Protein AF-A0A5M6J1I4-F1 (afdb_monomer_lite)

Organism: NCBI:txid504468

Structure (mmCIF, N/CA/C/O backbone):
data_AF-A0A5M6J1I4-F1
#
_entry.id   AF-A0A5M6J1I4-F1
#
loop_
_atom_site.group_PDB
_atom_site.id
_atom_site.type_symbol
_atom_site.label_atom_id
_atom_site.label_alt_id
_atom_site.label_comp_id
_atom_site.label_asym_id
_atom_site.label_entity_id
_atom_site.label_seq_id
_atom_site.pdbx_PDB_ins_code
_atom_site.Cartn_x
_atom_site.Cartn_y
_atom_site.Cartn_z
_atom_site.occupancy
_atom_site.B_iso_or_equiv
_atom_site.auth_seq_id
_atom_site.auth_comp_id
_atom_site.auth_asym_id
_atom_site.auth_atom_id
_atom_site.pdbx_PDB_model_num
ATOM 1 N N . MET A 1 1 ? 1.045 10.427 12.589 1.00 61.25 1 MET A N 1
ATOM 2 C CA . MET A 1 1 ? 1.050 9.336 11.584 1.00 61.25 1 MET A CA 1
ATOM 3 C C . MET A 1 1 ? 1.971 9.606 10.387 1.00 61.25 1 MET A C 1
ATOM 5 O O . MET A 1 1 ? 2.564 8.643 9.927 1.00 61.25 1 MET A O 1
ATOM 9 N N . ARG A 1 2 ? 2.198 10.866 9.968 1.00 70.62 2 ARG A N 1
ATOM 10 C CA . ARG A 1 2 ? 3.203 11.247 8.945 1.00 70.62 2 ARG A CA 1
ATOM 11 C C . ARG A 1 2 ? 4.605 10.609 9.049 1.00 70.62 2 ARG A C 1
ATOM 13 O O . ARG A 1 2 ? 5.041 10.069 8.041 1.00 70.62 2 ARG A O 1
ATOM 20 N N . PRO A 1 3 ? 5.274 10.519 10.223 1.00 80.06 3 PRO A N 1
ATOM 21 C CA . PRO A 1 3 ? 6.644 9.988 10.269 1.00 80.06 3 PRO A CA 1
ATOM 22 C C . PRO A 1 3 ? 6.764 8.520 9.819 1.00 80.06 3 PRO A C 1
ATOM 24 O O . PRO A 1 3 ? 7.814 8.113 9.324 1.00 80.06 3 PRO A O 1
ATOM 27 N N . LEU A 1 4 ? 5.697 7.719 9.953 1.00 83.75 4 LEU A N 1
ATOM 28 C CA . LEU A 1 4 ? 5.681 6.338 9.460 1.00 83.75 4 LEU A CA 1
ATOM 29 C C . LEU A 1 4 ? 5.562 6.288 7.931 1.00 83.75 4 LEU A C 1
ATOM 31 O O . LEU A 1 4 ? 6.260 5.497 7.304 1.00 83.75 4 LEU A O 1
ATOM 35 N N . ALA A 1 5 ? 4.709 7.136 7.344 1.00 86.31 5 ALA A N 1
ATOM 36 C CA . ALA A 1 5 ? 4.563 7.247 5.894 1.00 86.31 5 ALA A CA 1
ATOM 37 C C . ALA A 1 5 ? 5.875 7.713 5.248 1.00 86.31 5 ALA A C 1
ATOM 39 O O . ALA A 1 5 ? 6.339 7.085 4.304 1.00 86.31 5 ALA A O 1
ATOM 40 N N . ASP A 1 6 ? 6.519 8.736 5.814 1.00 88.25 6 ASP A N 1
ATOM 41 C CA . ASP A 1 6 ? 7.788 9.269 5.308 1.00 88.25 6 ASP A CA 1
ATOM 42 C C . ASP A 1 6 ? 8.908 8.220 5.378 1.00 88.25 6 ASP A C 1
ATOM 44 O O . ASP A 1 6 ? 9.642 8.014 4.411 1.00 88.25 6 ASP A O 1
ATOM 48 N N . THR A 1 7 ? 8.995 7.487 6.494 1.00 90.06 7 THR A N 1
ATOM 49 C CA . THR A 1 7 ? 9.964 6.390 6.655 1.00 90.06 7 THR A CA 1
ATOM 50 C C . THR A 1 7 ? 9.711 5.264 5.650 1.00 90.06 7 THR A C 1
ATOM 52 O O . THR A 1 7 ? 10.656 4.717 5.082 1.00 90.06 7 THR A O 1
ATOM 55 N N . LEU A 1 8 ? 8.446 4.905 5.418 1.00 89.88 8 LEU A N 1
ATOM 56 C CA . LEU A 1 8 ? 8.064 3.892 4.434 1.00 89.88 8 LEU A CA 1
ATOM 57 C C . LEU A 1 8 ? 8.404 4.328 3.011 1.00 89.88 8 LEU A C 1
ATOM 59 O O . LEU A 1 8 ? 9.004 3.555 2.272 1.00 89.88 8 LEU A O 1
ATOM 63 N N . LEU A 1 9 ? 8.074 5.566 2.644 1.00 89.75 9 LEU A N 1
ATOM 64 C CA . LEU A 1 9 ? 8.394 6.127 1.336 1.00 89.75 9 LEU A CA 1
ATOM 65 C C . LEU A 1 9 ? 9.906 6.169 1.112 1.00 89.75 9 LEU A C 1
ATOM 67 O O . LEU A 1 9 ? 10.368 5.765 0.049 1.00 89.75 9 LEU A O 1
ATOM 71 N N . ALA A 1 10 ? 10.689 6.598 2.102 1.00 89.31 10 ALA A N 1
ATOM 72 C CA . ALA A 1 10 ? 12.147 6.592 2.004 1.00 89.31 10 ALA A CA 1
ATOM 73 C C . ALA A 1 10 ? 12.688 5.179 1.739 1.00 89.31 10 ALA A C 1
ATOM 75 O O . ALA A 1 10 ? 13.492 4.992 0.829 1.00 89.31 10 ALA A O 1
ATOM 76 N N . LYS A 1 11 ? 12.196 4.176 2.478 1.00 89.94 11 LYS A N 1
ATOM 77 C CA . LYS A 1 11 ? 12.591 2.775 2.288 1.00 89.94 11 LYS A CA 1
ATOM 78 C C . LYS A 1 11 ? 12.158 2.206 0.934 1.00 89.94 11 LYS A C 1
ATOM 80 O O . LYS A 1 11 ? 12.928 1.482 0.318 1.00 89.94 11 LYS A O 1
ATOM 85 N N . LEU A 1 12 ? 10.960 2.540 0.456 1.00 88.12 12 LEU A N 1
ATOM 86 C CA . LEU A 1 12 ? 10.454 2.065 -0.835 1.00 88.12 12 LEU A CA 1
ATOM 87 C C . LEU A 1 12 ? 11.197 2.687 -2.021 1.00 88.12 12 LEU A C 1
ATOM 89 O O . LEU A 1 12 ? 11.441 1.998 -3.002 1.00 88.12 12 LEU A O 1
ATOM 93 N N . ASN A 1 13 ? 11.611 3.952 -1.925 1.00 87.81 13 ASN A N 1
ATOM 94 C CA . ASN A 1 13 ? 12.352 4.623 -2.999 1.00 87.81 13 ASN A CA 1
ATOM 95 C C . ASN A 1 13 ? 13.767 4.062 -3.221 1.00 87.81 13 ASN A C 1
ATOM 97 O O . ASN A 1 13 ? 14.343 4.285 -4.282 1.00 87.81 13 ASN A O 1
ATOM 101 N N . VAL A 1 14 ? 14.332 3.355 -2.238 1.00 87.19 14 VAL A N 1
ATOM 102 C CA . VAL A 1 14 ? 15.639 2.681 -2.361 1.00 87.19 14 VAL A CA 1
ATOM 103 C C . VAL A 1 14 ? 15.513 1.167 -2.543 1.00 87.19 14 VAL A C 1
ATOM 105 O O . VAL A 1 14 ? 16.513 0.493 -2.783 1.00 87.19 14 VAL A O 1
ATOM 108 N N . ALA A 1 15 ? 14.303 0.619 -2.420 1.00 84.38 15 ALA A N 1
ATOM 109 C CA . ALA A 1 15 ? 14.057 -0.805 -2.569 1.00 84.38 15 ALA A CA 1
ATOM 110 C C . ALA A 1 15 ? 14.072 -1.199 -4.051 1.00 84.38 15 ALA A C 1
ATOM 11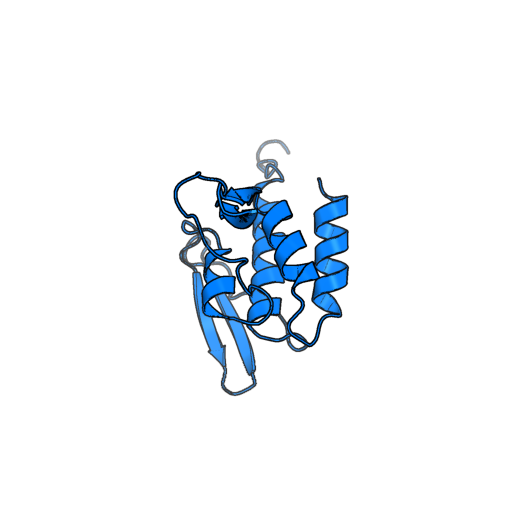2 O O . ALA A 1 15 ? 13.371 -0.621 -4.878 1.00 84.38 15 ALA A O 1
ATOM 113 N N . THR A 1 16 ? 14.857 -2.223 -4.377 1.00 78.50 16 THR A N 1
ATOM 114 C CA . THR A 1 16 ? 14.994 -2.750 -5.744 1.00 78.50 16 THR A CA 1
ATOM 115 C C . THR A 1 16 ? 14.516 -4.197 -5.880 1.00 78.50 16 THR A C 1
ATOM 117 O O . THR A 1 16 ? 14.473 -4.728 -6.987 1.00 78.50 16 THR A O 1
ATOM 120 N N . ALA A 1 17 ? 14.132 -4.843 -4.775 1.00 77.31 17 ALA A N 1
ATOM 121 C CA . ALA A 1 17 ? 13.739 -6.247 -4.728 1.00 77.31 17 ALA A CA 1
ATOM 122 C C . ALA A 1 17 ? 12.613 -6.498 -3.709 1.00 77.31 17 ALA A C 1
ATOM 124 O O . ALA A 1 17 ? 12.254 -5.617 -2.928 1.00 77.31 17 ALA A O 1
ATOM 125 N N . ALA A 1 18 ? 12.074 -7.721 -3.734 1.00 81.12 18 ALA A N 1
ATOM 126 C CA . ALA A 1 18 ? 11.079 -8.207 -2.784 1.00 81.12 18 ALA A CA 1
ATOM 127 C C . ALA A 1 18 ? 11.606 -8.131 -1.342 1.00 81.12 18 ALA A C 1
ATOM 129 O O . ALA A 1 18 ? 12.656 -8.703 -1.046 1.00 81.12 18 ALA A O 1
ATOM 130 N N . ASP A 1 19 ? 10.857 -7.493 -0.444 1.00 88.56 19 ASP A N 1
ATOM 131 C CA . ASP A 1 19 ? 11.236 -7.361 0.963 1.00 88.56 19 ASP A CA 1
ATOM 132 C C . ASP A 1 19 ? 10.016 -7.601 1.860 1.00 88.56 19 ASP A C 1
ATOM 134 O O . ASP A 1 19 ? 9.100 -6.781 1.955 1.00 88.56 19 ASP A O 1
ATOM 138 N N . SER A 1 20 ? 10.024 -8.737 2.564 1.00 86.75 20 SER A N 1
ATOM 139 C CA . SER A 1 20 ? 8.935 -9.111 3.468 1.00 86.75 20 SER A CA 1
ATOM 140 C C . SER A 1 20 ? 8.783 -8.154 4.652 1.00 86.75 20 SER A C 1
ATOM 142 O O . SER A 1 20 ? 7.690 -8.019 5.190 1.00 86.75 20 SER A O 1
ATOM 144 N N . GLY A 1 21 ? 9.859 -7.493 5.085 1.00 90.19 21 GLY A N 1
ATOM 145 C CA . GLY A 1 21 ? 9.800 -6.477 6.133 1.00 90.19 21 GLY A CA 1
ATOM 146 C C . GLY A 1 21 ? 9.095 -5.206 5.658 1.00 90.19 21 GLY A C 1
ATOM 147 O O . GLY A 1 21 ? 8.325 -4.614 6.418 1.00 90.19 21 GLY A O 1
ATOM 148 N N . LEU A 1 22 ? 9.301 -4.810 4.398 1.00 91.19 22 LEU A N 1
ATOM 149 C CA . LEU A 1 22 ? 8.530 -3.731 3.774 1.00 91.19 22 LEU A CA 1
ATOM 150 C C . LEU A 1 22 ? 7.065 -4.120 3.604 1.00 91.19 22 LEU A C 1
ATOM 152 O O . LEU A 1 22 ? 6.200 -3.311 3.933 1.00 91.19 22 LEU A O 1
ATOM 156 N N . ASP A 1 23 ? 6.781 -5.355 3.195 1.00 91.88 23 ASP A N 1
ATOM 157 C CA . ASP A 1 23 ? 5.411 -5.863 3.108 1.00 91.88 23 ASP A CA 1
ATOM 158 C C . ASP A 1 23 ? 4.697 -5.803 4.473 1.00 91.88 23 ASP A C 1
ATOM 160 O O . ASP A 1 23 ? 3.579 -5.296 4.572 1.00 91.88 23 ASP A O 1
ATOM 164 N N . GLU A 1 24 ? 5.342 -6.240 5.564 1.00 91.88 24 GLU A N 1
ATOM 165 C CA . GLU A 1 24 ? 4.761 -6.137 6.913 1.00 91.88 24 GLU A CA 1
ATOM 166 C C . GLU A 1 24 ? 4.488 -4.678 7.311 1.00 91.88 24 GLU A C 1
ATOM 168 O O . GLU A 1 24 ? 3.421 -4.360 7.848 1.00 91.88 24 GLU A O 1
ATOM 173 N N . ALA A 1 25 ? 5.434 -3.779 7.033 1.00 91.81 25 ALA A N 1
ATOM 174 C CA . ALA A 1 25 ? 5.317 -2.371 7.385 1.00 91.81 25 ALA A CA 1
ATOM 175 C C . ALA A 1 25 ? 4.220 -1.655 6.572 1.00 91.81 25 ALA A C 1
ATOM 177 O O . ALA A 1 25 ? 3.465 -0.856 7.135 1.00 91.81 25 ALA A O 1
ATOM 178 N N . ILE A 1 26 ? 4.072 -1.994 5.285 1.00 92.06 26 ILE A N 1
ATOM 179 C CA . ILE A 1 26 ? 2.948 -1.573 4.439 1.00 92.06 26 ILE A CA 1
ATOM 180 C C . ILE A 1 26 ? 1.638 -2.076 5.046 1.00 92.06 26 ILE A C 1
ATOM 182 O O . ILE A 1 26 ? 0.729 -1.282 5.280 1.00 92.06 26 ILE A O 1
ATOM 186 N N . GLY A 1 27 ? 1.543 -3.363 5.386 1.00 91.56 27 GLY A N 1
ATOM 187 C CA . GLY A 1 27 ? 0.339 -3.931 5.991 1.00 91.56 27 GLY A CA 1
ATOM 188 C C . GLY A 1 27 ? -0.103 -3.163 7.234 1.00 91.56 27 GLY A C 1
ATOM 189 O O . GLY A 1 27 ? -1.250 -2.719 7.314 1.00 91.56 27 GLY A O 1
ATOM 190 N N . ILE A 1 28 ? 0.822 -2.926 8.167 1.00 91.31 28 ILE A N 1
ATOM 191 C CA . ILE A 1 28 ? 0.566 -2.145 9.386 1.00 91.31 28 ILE A CA 1
ATOM 192 C C . ILE A 1 28 ? 0.073 -0.736 9.042 1.00 91.31 28 ILE A C 1
ATOM 194 O O . ILE A 1 28 ? -0.922 -0.276 9.605 1.00 91.31 28 ILE A O 1
ATOM 198 N N . TYR A 1 29 ? 0.726 -0.060 8.095 1.00 91.56 29 TYR A N 1
ATOM 199 C CA . TYR A 1 29 ? 0.349 1.286 7.670 1.00 91.56 29 TYR A CA 1
ATOM 200 C C . TYR A 1 29 ? -1.063 1.349 7.069 1.00 91.56 29 TYR A C 1
ATOM 202 O O . TYR A 1 29 ? -1.825 2.285 7.348 1.00 91.56 29 TYR A O 1
ATOM 210 N N . PHE A 1 30 ? -1.447 0.324 6.303 1.00 89.75 30 PHE A N 1
ATOM 211 C CA . PHE A 1 30 ? -2.786 0.214 5.735 1.00 89.75 30 PHE A CA 1
ATOM 212 C C . PHE A 1 30 ? -3.847 -0.270 6.735 1.00 89.75 30 PHE A C 1
ATOM 214 O O . PHE A 1 30 ? -5.037 -0.192 6.425 1.00 89.75 30 PHE A O 1
ATOM 221 N N . GLY A 1 31 ? -3.451 -0.660 7.951 1.00 89.62 31 GLY A N 1
ATOM 222 C CA . GLY A 1 31 ? -4.340 -1.083 9.038 1.00 89.62 31 GLY A CA 1
ATOM 223 C C . GLY A 1 31 ? -4.543 -2.595 9.136 1.00 89.62 31 GLY A C 1
ATOM 224 O O . GLY A 1 31 ? -5.394 -3.046 9.904 1.00 89.62 31 GL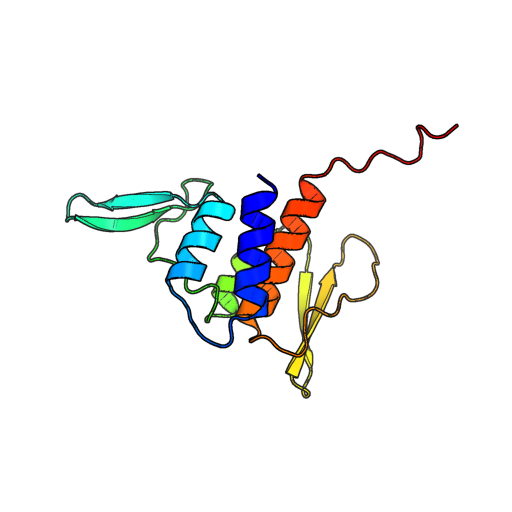Y A O 1
ATOM 225 N N . TRP A 1 32 ? -3.775 -3.380 8.379 1.00 91.06 32 TRP A N 1
ATOM 226 C CA . TRP A 1 32 ? -3.782 -4.832 8.482 1.00 91.06 32 TRP A CA 1
ATOM 227 C C . TRP A 1 32 ? -3.235 -5.266 9.837 1.00 91.06 32 TRP A C 1
ATOM 229 O O . TRP A 1 32 ? -2.285 -4.687 10.369 1.00 91.06 32 TRP A O 1
ATOM 239 N N . ARG A 1 33 ? -3.826 -6.319 10.400 1.00 89.88 33 ARG A N 1
ATOM 240 C CA . ARG A 1 33 ? -3.444 -6.839 11.715 1.00 89.88 33 ARG A CA 1
ATOM 241 C C . ARG A 1 33 ? -2.907 -8.250 11.598 1.00 89.88 33 ARG A C 1
ATOM 243 O O . ARG A 1 33 ? -3.569 -9.138 11.064 1.00 89.88 33 ARG A O 1
ATOM 250 N N . ARG A 1 34 ? -1.735 -8.475 12.186 1.00 90.31 34 ARG A N 1
ATOM 251 C CA . ARG A 1 34 ? -1.184 -9.814 12.378 1.00 90.31 34 ARG A CA 1
ATOM 252 C C . ARG A 1 34 ? -1.929 -10.516 13.513 1.00 90.31 34 ARG A C 1
ATOM 254 O O . ARG A 1 34 ? -2.057 -9.987 14.616 1.00 90.31 34 ARG A O 1
ATOM 261 N N . ARG A 1 35 ? -2.420 -11.720 13.248 1.00 88.62 35 ARG A N 1
ATOM 262 C CA . ARG A 1 35 ? -3.094 -12.604 14.202 1.00 88.62 35 ARG A CA 1
ATOM 263 C C . ARG A 1 35 ? -2.402 -13.959 14.224 1.00 88.62 35 ARG A C 1
ATOM 265 O O . ARG A 1 35 ? -1.715 -14.344 13.280 1.00 88.62 35 ARG A O 1
ATOM 272 N N . LYS A 1 36 ? -2.600 -14.696 15.313 1.00 89.38 36 LYS A N 1
ATOM 273 C CA . LYS A 1 36 ? -2.090 -16.056 15.481 1.00 89.38 36 LYS A CA 1
ATOM 274 C C . LYS A 1 36 ? -3.271 -17.015 15.506 1.00 89.38 36 LYS A C 1
ATOM 276 O O . LYS A 1 36 ? -4.237 -16.791 16.229 1.00 89.38 36 LYS A O 1
ATOM 281 N N . SER A 1 37 ? -3.228 -18.037 14.660 1.00 86.81 37 SER A N 1
ATOM 282 C CA . SER A 1 37 ? -4.226 -19.109 14.660 1.00 86.81 37 SER A CA 1
ATOM 283 C C . SER A 1 37 ? -4.053 -19.990 15.895 1.00 86.81 37 SER A C 1
ATOM 285 O O . SER A 1 37 ? -2.985 -19.995 16.512 1.00 86.81 37 SER A O 1
ATOM 287 N N . TRP A 1 38 ? -5.071 -20.789 16.220 1.00 87.56 38 TRP A N 1
ATOM 288 C CA . TRP A 1 38 ? -4.970 -21.800 17.278 1.00 87.56 38 TRP A CA 1
ATOM 289 C C . TRP A 1 38 ? -3.847 -22.817 17.029 1.00 87.56 38 TRP A C 1
ATOM 291 O O . TRP A 1 38 ? -3.246 -23.301 17.978 1.00 87.56 38 TRP A O 1
ATOM 301 N N . PHE A 1 39 ? -3.473 -23.051 15.766 1.00 88.44 39 PHE A N 1
ATOM 302 C CA . PHE A 1 39 ? -2.323 -23.882 15.383 1.00 88.44 39 PHE A CA 1
ATOM 303 C C . PHE A 1 39 ? -0.975 -23.143 15.429 1.00 88.44 39 PHE A C 1
ATOM 305 O O . PHE A 1 39 ? 0.017 -23.612 14.879 1.00 88.44 39 PHE A O 1
ATOM 312 N N . GLY A 1 40 ? -0.924 -21.938 15.996 1.00 86.44 40 GLY A N 1
A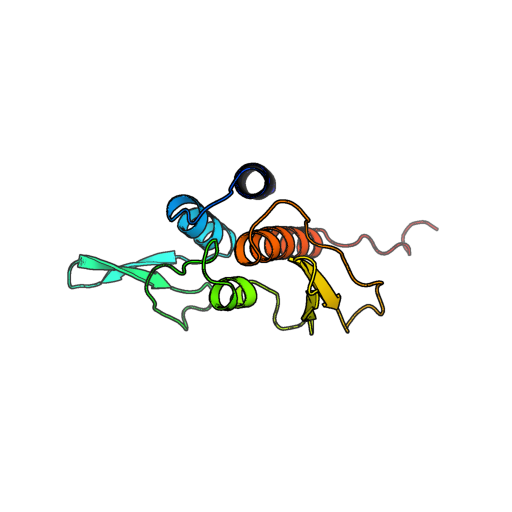TOM 313 C CA . GLY A 1 40 ? 0.303 -21.156 16.127 1.00 86.44 40 GLY A CA 1
ATOM 314 C C . GLY A 1 40 ? 0.802 -20.483 14.842 1.00 86.44 40 GLY A C 1
ATOM 315 O O . GLY A 1 40 ? 1.784 -19.743 14.902 1.00 86.44 40 GLY A O 1
ATOM 316 N N . ARG A 1 41 ? 0.128 -20.666 13.697 1.00 87.25 41 ARG A N 1
ATOM 317 C CA . ARG A 1 41 ? 0.471 -19.995 12.429 1.00 87.25 41 ARG A CA 1
ATOM 318 C C . ARG A 1 41 ? 0.034 -18.535 12.440 1.00 87.25 41 ARG A C 1
ATOM 320 O O . ARG A 1 41 ? -1.099 -18.247 12.831 1.00 87.25 41 ARG A O 1
ATOM 327 N N . ASN A 1 42 ? 0.909 -17.643 11.976 1.00 87.00 42 ASN A N 1
ATOM 328 C CA . ASN A 1 42 ? 0.573 -16.238 11.770 1.00 87.00 42 ASN A CA 1
ATOM 329 C C . ASN A 1 42 ? -0.275 -16.078 10.507 1.00 87.00 42 ASN A C 1
ATOM 331 O O . ASN A 1 42 ? 0.030 -16.674 9.476 1.00 87.00 42 ASN A O 1
ATOM 335 N N . TYR A 1 43 ? -1.301 -15.245 10.590 1.00 89.69 43 TYR A N 1
ATOM 336 C CA . TYR A 1 43 ? -2.090 -14.809 9.449 1.00 89.69 43 TYR A CA 1
ATOM 337 C C . TYR A 1 43 ? -2.363 -13.314 9.566 1.00 89.69 43 TYR A C 1
ATOM 339 O O . TYR A 1 43 ? -2.303 -12.737 10.653 1.00 89.69 43 TYR A O 1
ATOM 347 N N . TRP A 1 44 ? -2.627 -12.686 8.434 1.00 90.50 44 TRP A N 1
ATOM 348 C CA . TRP A 1 44 ? -2.928 -11.272 8.348 1.00 90.50 44 TRP A CA 1
ATOM 349 C C . TRP A 1 44 ? -4.404 -11.084 8.049 1.00 90.50 44 TRP A C 1
ATOM 351 O O . TRP A 1 44 ? -4.977 -11.790 7.218 1.00 90.50 44 TRP A O 1
ATOM 361 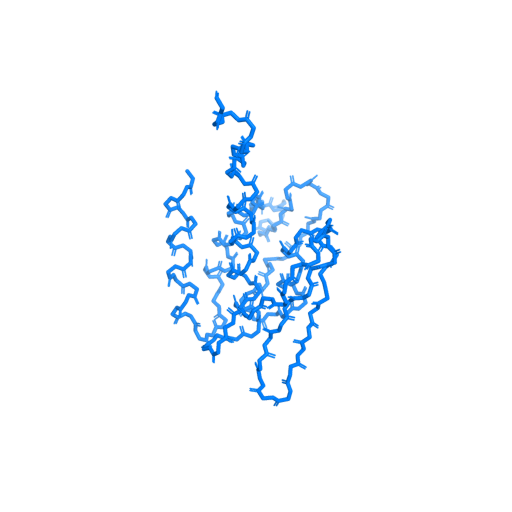N N . VAL A 1 45 ? -5.003 -10.150 8.776 1.00 90.12 45 VAL A N 1
ATOM 362 C CA . VAL A 1 45 ? -6.402 -9.759 8.639 1.00 90.12 45 VAL A CA 1
ATOM 363 C C . VAL A 1 45 ? -6.444 -8.355 8.072 1.00 90.12 45 VAL A C 1
ATOM 365 O O . VAL A 1 45 ? -5.702 -7.486 8.543 1.00 90.12 45 VAL A O 1
ATOM 368 N N . ASP A 1 46 ? -7.282 -8.146 7.067 1.00 87.25 46 ASP A N 1
ATOM 369 C CA . ASP A 1 46 ? -7.501 -6.829 6.486 1.00 87.25 46 ASP A CA 1
ATOM 370 C C . ASP A 1 46 ? -8.160 -5.859 7.497 1.00 87.25 46 ASP A C 1
ATOM 372 O O . ASP A 1 46 ? -8.685 -6.280 8.535 1.00 87.25 46 ASP A O 1
ATOM 376 N N . PRO A 1 47 ? -8.135 -4.542 7.230 1.00 83.75 47 PRO A N 1
ATOM 377 C CA . PRO A 1 47 ? -8.702 -3.543 8.138 1.00 83.75 47 PRO A CA 1
ATOM 378 C C . PRO A 1 47 ? -10.205 -3.728 8.385 1.00 83.75 47 PRO A C 1
ATOM 380 O O . PRO A 1 47 ? -10.696 -3.346 9.445 1.00 83.75 47 PRO A O 1
ATOM 383 N N . ASN A 1 48 ? -10.911 -4.333 7.424 1.00 81.12 48 ASN A N 1
ATOM 384 C CA . ASN A 1 48 ? -12.349 -4.581 7.486 1.00 81.12 48 ASN A CA 1
ATOM 385 C C . ASN A 1 48 ? -12.700 -5.892 8.213 1.00 81.12 48 ASN A C 1
ATOM 387 O O . ASN A 1 48 ? -13.870 -6.135 8.495 1.00 81.12 48 ASN A O 1
ATOM 391 N N . GLY A 1 49 ? -11.716 -6.738 8.537 1.00 80.12 49 GLY A N 1
ATOM 392 C CA . GLY A 1 49 ? -11.940 -8.027 9.197 1.00 80.12 49 GLY A CA 1
ATOM 393 C C . GLY A 1 49 ? -12.509 -9.126 8.292 1.00 80.12 49 GLY A C 1
ATOM 394 O O . GLY A 1 49 ? -12.886 -10.180 8.797 1.00 80.12 49 GLY A O 1
ATOM 395 N N . LEU A 1 50 ? -12.585 -8.893 6.982 1.00 74.31 50 LEU A N 1
ATOM 396 C CA . LEU A 1 50 ? -13.248 -9.748 5.998 1.00 74.31 50 LEU A CA 1
ATOM 397 C C . LEU A 1 50 ? -12.300 -10.774 5.374 1.00 74.31 50 LEU A C 1
ATOM 399 O O . LEU A 1 50 ? -12.721 -11.880 5.040 1.00 74.31 50 LEU A O 1
ATOM 403 N N . ALA A 1 51 ? -11.019 -10.433 5.221 1.00 77.12 51 ALA A N 1
ATOM 404 C CA . ALA A 1 51 ? -10.047 -11.285 4.548 1.00 77.12 51 ALA A CA 1
ATOM 405 C C . ALA A 1 51 ? -8.961 -11.753 5.517 1.00 77.12 51 ALA A C 1
ATOM 407 O O . ALA A 1 51 ? -8.226 -10.948 6.088 1.00 77.12 51 ALA A O 1
ATOM 408 N N . THR A 1 52 ? -8.817 -13.074 5.651 1.00 79.19 52 THR A N 1
ATOM 409 C CA . THR A 1 52 ? -7.686 -13.698 6.348 1.00 79.19 52 THR A CA 1
ATOM 410 C C . THR A 1 52 ? -6.766 -14.351 5.325 1.00 79.19 52 THR A C 1
ATOM 412 O O . THR A 1 52 ? -7.178 -15.224 4.565 1.00 79.19 52 THR A O 1
ATOM 415 N N . ARG A 1 53 ? -5.509 -13.908 5.257 1.00 79.69 53 ARG A N 1
ATOM 416 C CA . ARG A 1 53 ? -4.536 -14.441 4.295 1.00 79.69 53 ARG A CA 1
ATOM 417 C C . ARG A 1 53 ? -3.123 -14.497 4.861 1.00 79.69 53 ARG A C 1
ATOM 419 O O . ARG A 1 53 ? -2.825 -13.971 5.933 1.00 79.69 53 ARG A O 1
ATOM 426 N N . ARG A 1 54 ? -2.241 -15.170 4.123 1.00 86.25 54 ARG A N 1
ATOM 427 C CA . ARG A 1 54 ? -0.785 -15.024 4.272 1.00 86.25 54 ARG A CA 1
ATOM 428 C C . ARG A 1 54 ? -0.378 -13.560 4.053 1.00 86.25 54 ARG A C 1
ATOM 430 O O . ARG A 1 54 ? -1.133 -12.822 3.424 1.00 86.25 54 ARG A O 1
ATOM 437 N N . LEU A 1 55 ? 0.780 -13.157 4.587 1.00 87.00 55 LEU A N 1
ATOM 438 C CA . LEU A 1 55 ? 1.321 -11.812 4.358 1.00 87.00 55 LEU A CA 1
ATOM 439 C C . LEU A 1 55 ? 1.333 -11.531 2.847 1.00 87.00 55 LEU A C 1
ATOM 441 O O . LEU A 1 55 ? 1.922 -12.336 2.117 1.00 87.00 55 LEU A O 1
ATOM 445 N N . PRO A 1 56 ? 0.677 -10.457 2.388 1.00 88.00 56 PRO A N 1
ATOM 446 C CA . PRO A 1 56 ? 0.696 -10.109 0.980 1.00 88.00 56 PRO A CA 1
ATOM 447 C C . PRO A 1 56 ? 2.077 -9.600 0.571 1.00 88.00 56 PRO A C 1
ATOM 449 O O . PRO A 1 56 ? 2.721 -8.872 1.319 1.00 88.00 56 PRO A O 1
ATOM 452 N N . LYS A 1 57 ? 2.516 -9.983 -0.617 1.00 91.94 57 LYS A N 1
ATOM 453 C CA . LYS A 1 57 ? 3.791 -9.658 -1.243 1.00 91.94 57 LYS A CA 1
ATOM 454 C C . LYS A 1 57 ? 3.715 -8.349 -2.028 1.00 91.94 57 LYS A C 1
ATOM 456 O O . LYS A 1 57 ? 4.047 -8.309 -3.210 1.00 91.94 57 LYS A O 1
ATOM 461 N N . TRP A 1 58 ? 3.268 -7.274 -1.391 1.00 92.00 58 TRP A N 1
ATOM 462 C CA . TRP A 1 58 ? 3.031 -5.980 -2.040 1.00 92.00 58 TRP A CA 1
ATOM 463 C C . TRP A 1 58 ? 4.245 -5.403 -2.781 1.00 92.00 58 TRP A C 1
ATOM 465 O O . TRP A 1 58 ? 4.083 -4.732 -3.791 1.00 92.00 58 TRP A O 1
ATOM 475 N N . THR A 1 59 ? 5.466 -5.681 -2.332 1.00 91.75 59 THR A N 1
ATOM 476 C CA . THR A 1 59 ? 6.700 -5.191 -2.969 1.00 91.75 59 THR A CA 1
ATOM 477 C C . THR A 1 59 ? 7.168 -6.016 -4.169 1.00 91.75 59 THR A C 1
ATOM 479 O O . THR A 1 59 ? 8.083 -5.598 -4.879 1.00 91.75 59 THR A O 1
ATOM 482 N N . SER A 1 60 ? 6.567 -7.181 -4.428 1.00 90.38 60 SER A N 1
ATOM 483 C CA . SER A 1 60 ? 7.020 -8.090 -5.495 1.00 90.38 60 SER A CA 1
ATOM 484 C C . SER A 1 60 ? 5.918 -8.657 -6.380 1.00 90.38 60 SER A C 1
ATOM 486 O O . SER A 1 60 ? 6.205 -9.069 -7.501 1.00 90.38 60 SER A O 1
ATOM 488 N N . ASP A 1 61 ? 4.671 -8.638 -5.920 1.00 90.25 61 ASP A N 1
ATOM 489 C CA . ASP A 1 61 ? 3.502 -9.042 -6.685 1.00 90.25 61 ASP A CA 1
ATOM 490 C C . ASP A 1 61 ? 2.676 -7.807 -7.060 1.00 90.25 61 ASP A C 1
ATOM 492 O O . ASP A 1 61 ? 2.109 -7.116 -6.211 1.00 90.25 6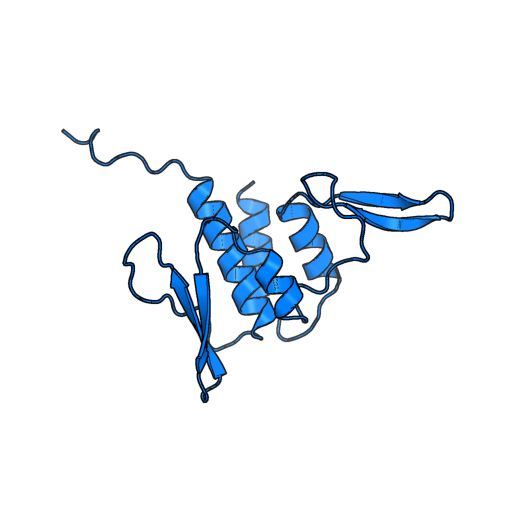1 ASP A O 1
ATOM 496 N N . PHE A 1 62 ? 2.618 -7.535 -8.363 1.00 85.19 62 PHE A N 1
ATOM 497 C CA . PHE A 1 62 ? 1.886 -6.407 -8.928 1.00 85.19 62 PHE A CA 1
ATOM 498 C C . PHE A 1 62 ? 0.385 -6.459 -8.610 1.00 85.19 62 PHE A C 1
ATOM 500 O O . PHE A 1 62 ? -0.198 -5.438 -8.253 1.00 85.19 62 PHE A O 1
ATOM 507 N N . HIS A 1 63 ? -0.245 -7.633 -8.697 1.00 84.75 63 HIS A N 1
ATOM 508 C CA . HIS A 1 63 ? -1.680 -7.767 -8.449 1.00 84.75 63 HIS A CA 1
ATOM 509 C C . HIS A 1 63 ? -2.008 -7.574 -6.972 1.00 84.75 63 HIS A C 1
ATOM 511 O O . HIS A 1 63 ? -3.015 -6.949 -6.635 1.00 84.75 63 HIS A O 1
ATOM 517 N N . GLU A 1 64 ? -1.149 -8.067 -6.079 1.00 89.06 64 GLU A N 1
ATOM 518 C CA . GLU A 1 64 ? -1.332 -7.813 -4.653 1.00 89.06 64 GLU A CA 1
ATOM 519 C C . GLU A 1 64 ? -1.105 -6.332 -4.312 1.00 89.06 64 GLU A C 1
ATOM 521 O O . GLU A 1 64 ? -1.858 -5.791 -3.498 1.00 89.06 64 GLU A O 1
ATOM 526 N N . ALA A 1 65 ? -0.141 -5.661 -4.958 1.00 88.31 65 ALA A N 1
ATOM 527 C CA . ALA A 1 65 ? 0.097 -4.218 -4.829 1.00 88.31 65 ALA A CA 1
ATOM 528 C C . ALA A 1 65 ? -1.102 -3.378 -5.291 1.00 88.31 65 ALA A C 1
ATOM 530 O O . ALA A 1 65 ? -1.490 -2.442 -4.593 1.00 88.31 65 ALA A O 1
ATOM 531 N N . LEU A 1 66 ? -1.737 -3.735 -6.415 1.00 84.88 66 LEU A N 1
ATOM 532 C CA . LEU A 1 66 ? -2.936 -3.048 -6.915 1.00 84.88 66 LEU A CA 1
ATOM 533 C C . LEU A 1 66 ? -4.075 -3.024 -5.893 1.00 84.88 66 LEU A C 1
ATOM 535 O O . LEU A 1 66 ? -4.795 -2.034 -5.810 1.00 84.88 66 LEU A O 1
ATOM 539 N N . ALA A 1 67 ? -4.204 -4.064 -5.065 1.00 85.75 67 ALA A N 1
ATOM 540 C CA . ALA A 1 67 ? -5.224 -4.122 -4.019 1.00 85.75 67 ALA A CA 1
ATOM 541 C C . ALA A 1 67 ? -5.029 -3.084 -2.891 1.00 85.75 67 ALA A C 1
ATOM 543 O O . ALA A 1 67 ? -5.889 -2.975 -2.017 1.00 85.75 67 ALA A O 1
ATOM 544 N N . LEU A 1 68 ? -3.906 -2.353 -2.863 1.00 87.00 68 LEU A N 1
ATOM 545 C CA . LEU A 1 68 ? -3.691 -1.224 -1.949 1.00 87.00 68 LEU A CA 1
ATOM 546 C C . LEU A 1 68 ? -4.307 0.081 -2.453 1.00 87.00 68 LEU A C 1
ATOM 548 O O . LEU A 1 68 ? -4.500 1.000 -1.651 1.00 87.00 68 LEU A O 1
ATOM 552 N N . LEU A 1 69 ? -4.562 0.191 -3.759 1.00 84.31 69 LEU A N 1
ATOM 553 C CA . LEU A 1 69 ? -5.151 1.392 -4.330 1.00 84.31 69 LEU A CA 1
ATOM 554 C C . LEU A 1 69 ? -6.613 1.523 -3.872 1.00 84.31 69 LEU A C 1
ATOM 556 O O . LEU A 1 69 ? -7.306 0.512 -3.727 1.00 84.31 69 LEU A O 1
ATOM 560 N N . PRO A 1 70 ? -7.095 2.750 -3.619 1.00 73.56 70 PRO A N 1
ATOM 561 C CA . PRO A 1 70 ? -8.478 2.966 -3.217 1.00 73.56 70 PRO A CA 1
ATOM 562 C C . PRO A 1 70 ? -9.437 2.510 -4.329 1.00 73.56 70 PRO A C 1
ATOM 564 O O . PRO A 1 70 ? -9.246 2.853 -5.495 1.00 73.56 70 PRO A O 1
ATOM 567 N N . ALA A 1 71 ? -10.453 1.716 -3.977 1.00 71.19 71 ALA A N 1
ATOM 568 C CA . ALA A 1 71 ? -11.399 1.150 -4.947 1.00 71.19 71 ALA A CA 1
ATOM 569 C C . ALA A 1 71 ? -12.291 2.215 -5.610 1.00 71.19 71 ALA A C 1
ATOM 571 O O . ALA A 1 71 ? -12.788 2.018 -6.712 1.00 71.19 71 ALA A O 1
ATOM 572 N N . ASP A 1 72 ? -12.484 3.343 -4.933 1.00 64.19 72 ASP A N 1
ATOM 573 C CA . ASP A 1 72 ? -13.208 4.520 -5.401 1.00 64.19 72 ASP A CA 1
ATOM 574 C C . ASP A 1 72 ? -12.462 5.286 -6.495 1.00 64.19 72 ASP A C 1
ATOM 576 O O . ASP A 1 72 ? -13.095 5.967 -7.297 1.00 64.19 72 ASP A O 1
ATOM 580 N N . LEU A 1 73 ? -11.139 5.143 -6.581 1.00 63.53 73 LEU A N 1
ATOM 581 C CA . LEU A 1 73 ? -10.315 6.007 -7.420 1.00 63.53 73 LEU A CA 1
ATOM 582 C C . LEU A 1 73 ? -10.404 5.678 -8.925 1.00 63.53 73 LEU A C 1
ATOM 584 O O . LEU A 1 73 ? -9.763 6.379 -9.703 1.00 63.53 73 LEU A O 1
ATOM 588 N N . ASN A 1 74 ? -11.191 4.658 -9.330 1.00 63.56 74 ASN A N 1
ATOM 589 C CA . ASN A 1 74 ? -11.332 4.147 -10.709 1.00 63.56 74 ASN A CA 1
ATOM 590 C C . ASN A 1 74 ? -10.022 4.340 -11.484 1.00 63.56 74 ASN A C 1
ATOM 592 O O . ASN A 1 74 ? -9.929 5.203 -12.359 1.00 63.56 74 ASN A O 1
ATOM 596 N N . VAL A 1 75 ? -8.975 3.623 -11.062 1.00 65.00 75 VAL A N 1
ATOM 597 C CA . VAL A 1 75 ? -7.638 3.806 -11.628 1.00 65.00 75 VAL A CA 1
ATOM 598 C C . VAL A 1 75 ? -7.347 2.730 -12.647 1.00 65.00 75 VAL A C 1
ATOM 600 O O . VAL A 1 75 ? -7.281 1.554 -12.293 1.00 65.00 75 VAL A O 1
ATOM 603 N N . ASP A 1 76 ? -7.104 3.144 -13.886 1.00 68.94 76 ASP A N 1
ATOM 604 C CA . ASP A 1 76 ? -6.516 2.264 -14.886 1.00 68.94 76 ASP A CA 1
ATOM 605 C C . ASP A 1 76 ? -4.996 2.351 -14.802 1.00 68.94 76 ASP A C 1
ATOM 607 O O . ASP A 1 76 ? -4.406 3.434 -14.743 1.00 68.94 76 ASP A O 1
ATOM 611 N N . VAL A 1 77 ? -4.351 1.188 -14.790 1.00 70.94 77 VAL A N 1
ATOM 612 C CA . VAL A 1 77 ? -2.893 1.082 -14.754 1.00 70.94 77 VAL A CA 1
ATOM 613 C C . VAL A 1 77 ? -2.409 0.669 -16.134 1.00 70.94 77 VAL A C 1
ATOM 615 O O . VAL A 1 77 ? -2.653 -0.452 -16.575 1.00 70.94 77 VAL A O 1
ATOM 618 N N . SER A 1 78 ? -1.690 1.565 -16.799 1.00 74.00 78 SER A N 1
ATOM 619 C CA . SER A 1 78 ? -1.097 1.317 -18.110 1.00 74.00 78 SER A CA 1
ATOM 620 C C . SER A 1 78 ? 0.389 1.017 -17.961 1.00 74.00 78 SER A C 1
ATOM 622 O O . SER A 1 78 ? 1.151 1.826 -17.425 1.00 74.00 78 SER A O 1
ATOM 624 N N . PHE A 1 79 ? 0.804 -0.141 -18.473 1.00 70.69 79 PHE A N 1
ATOM 625 C CA . PHE A 1 79 ? 2.210 -0.467 -18.674 1.00 70.69 79 PHE A CA 1
ATOM 626 C C . PHE A 1 79 ? 2.653 -0.037 -20.062 1.00 70.69 79 PHE A C 1
ATOM 628 O O . PHE A 1 79 ? 2.088 -0.462 -21.070 1.00 70.69 79 PHE A O 1
ATOM 635 N N . HIS A 1 80 ? 3.703 0.768 -20.112 1.00 70.12 80 HIS A N 1
ATOM 636 C CA . HIS A 1 80 ? 4.342 1.122 -21.363 1.00 70.12 80 HIS A CA 1
ATOM 637 C C . HIS A 1 80 ? 5.452 0.117 -21.713 1.00 70.12 80 HIS A C 1
ATOM 639 O O . HIS A 1 80 ? 6.115 -0.411 -20.816 1.00 70.12 80 HIS A O 1
ATOM 645 N N . PRO A 1 81 ? 5.710 -0.121 -23.014 1.00 62.44 81 PRO A N 1
ATOM 646 C CA . PRO A 1 81 ? 6.772 -1.021 -23.474 1.00 62.44 81 PRO A CA 1
ATOM 647 C C . PRO A 1 81 ? 8.181 -0.626 -23.010 1.00 62.44 81 PRO A C 1
ATOM 649 O O . PRO A 1 81 ? 9.079 -1.457 -22.993 1.00 62.44 81 PRO A O 1
ATOM 652 N N . ASP A 1 82 ? 8.377 0.636 -22.630 1.00 65.56 82 ASP A N 1
ATOM 653 C CA . ASP A 1 82 ? 9.631 1.164 -22.090 1.00 65.56 82 ASP A CA 1
ATOM 654 C C . ASP A 1 82 ? 9.751 1.021 -20.563 1.00 65.56 82 ASP A C 1
ATOM 656 O O . ASP A 1 82 ? 10.621 1.629 -19.945 1.00 65.56 82 ASP A O 1
ATOM 660 N N . GLY A 1 83 ? 8.880 0.216 -19.949 1.00 61.62 83 GLY A N 1
ATOM 661 C CA . GLY A 1 83 ? 8.901 -0.075 -18.517 1.00 61.62 83 GLY A CA 1
ATOM 662 C C . GLY A 1 83 ? 8.221 0.985 -17.653 1.00 61.62 83 GLY A C 1
ATOM 663 O O . GLY A 1 83 ? 8.173 0.826 -16.433 1.00 61.62 83 GLY A O 1
ATOM 664 N N . ARG A 1 84 ? 7.661 2.046 -18.250 1.00 66.81 84 ARG A N 1
ATOM 665 C CA . ARG A 1 84 ? 6.941 3.076 -17.493 1.00 66.81 84 ARG A CA 1
ATOM 666 C C . ARG A 1 84 ? 5.570 2.584 -17.047 1.00 66.81 84 ARG A C 1
ATOM 668 O O . ARG A 1 84 ? 4.870 1.883 -17.777 1.00 66.81 84 ARG A O 1
ATOM 675 N N . LEU A 1 85 ? 5.171 3.040 -15.866 1.00 72.75 85 LEU A N 1
ATOM 676 C CA . LEU A 1 85 ? 3.840 2.841 -15.310 1.00 72.75 85 LEU A CA 1
ATOM 677 C C . LEU A 1 85 ? 3.105 4.164 -15.190 1.00 72.75 85 LEU A C 1
ATOM 679 O O . LEU A 1 85 ? 3.602 5.117 -14.576 1.00 72.75 85 LEU A O 1
ATOM 683 N N . THR A 1 86 ? 1.904 4.175 -15.752 1.00 72.69 86 THR A N 1
ATOM 684 C CA . THR A 1 86 ? 1.009 5.324 -15.740 1.00 72.69 86 THR A CA 1
ATOM 685 C C . THR A 1 86 ? -0.289 4.931 -15.053 1.00 72.69 86 THR A C 1
ATOM 687 O O . THR A 1 86 ? -0.901 3.928 -15.413 1.00 72.69 86 THR A O 1
ATOM 690 N N . LEU A 1 87 ? -0.704 5.720 -14.062 1.00 72.25 87 LEU A N 1
ATOM 691 C CA . LEU A 1 87 ? -2.011 5.598 -13.418 1.00 72.25 87 LEU A CA 1
ATOM 692 C C . LEU A 1 87 ? -2.925 6.666 -14.014 1.00 72.25 87 LEU A C 1
ATOM 694 O O . LEU A 1 87 ? -2.619 7.863 -13.980 1.00 72.25 87 LEU A O 1
ATOM 698 N N . HIS A 1 88 ? -4.045 6.216 -14.558 1.00 67.81 88 HIS A N 1
ATOM 699 C CA . HIS A 1 88 ? -5.115 7.047 -15.079 1.00 67.81 88 HIS A CA 1
ATOM 700 C C . HIS A 1 88 ? -6.237 7.062 -14.043 1.00 67.81 88 HIS A C 1
ATOM 702 O O . HIS A 1 88 ? -6.925 6.062 -13.883 1.00 67.81 88 HIS A O 1
ATOM 708 N N . SER A 1 89 ? -6.403 8.169 -13.316 1.00 66.75 89 SER A N 1
ATOM 709 C CA . SER A 1 89 ? -7.550 8.354 -12.419 1.00 66.75 89 SER A CA 1
ATOM 710 C C . SER A 1 89 ? -8.717 8.942 -13.206 1.00 66.75 89 SER A C 1
ATOM 712 O O . SER A 1 89 ? -8.602 10.045 -13.747 1.00 66.75 89 SER A O 1
ATOM 714 N N . HIS A 1 90 ? -9.841 8.227 -13.259 1.00 61.38 90 HIS A N 1
ATOM 715 C CA . HIS A 1 90 ? -11.050 8.697 -13.950 1.00 61.38 90 HIS A CA 1
ATOM 716 C C . HIS A 1 90 ? -11.863 9.717 -13.137 1.00 61.38 90 HIS A C 1
ATOM 718 O O . HIS A 1 90 ? -12.757 10.351 -13.691 1.00 61.38 90 HIS A O 1
ATOM 724 N N . GLN A 1 91 ? -11.577 9.898 -11.842 1.00 55.34 91 GLN A N 1
ATOM 725 C CA . GLN A 1 91 ? -12.386 10.760 -10.967 1.00 55.34 91 GLN A CA 1
ATOM 726 C C . GLN A 1 91 ? -12.115 12.260 -11.121 1.00 55.34 91 GLN A C 1
ATOM 728 O O . GLN A 1 91 ? -13.031 13.053 -10.926 1.00 55.34 91 GLN A O 1
ATOM 733 N N . ASP A 1 92 ? -10.903 12.659 -11.513 1.00 52.72 92 ASP A N 1
ATOM 734 C CA . ASP A 1 92 ? -10.510 14.073 -11.439 1.00 52.72 92 ASP A CA 1
ATOM 735 C C . ASP A 1 92 ? -10.217 14.734 -12.795 1.00 52.72 92 ASP A C 1
ATOM 737 O O . ASP A 1 92 ? -9.761 15.878 -12.826 1.00 52.72 92 ASP A O 1
ATOM 741 N N . ASN A 1 93 ? -10.405 14.033 -13.924 1.00 51.50 93 ASN A N 1
ATOM 742 C CA . ASN A 1 93 ? -9.919 14.478 -15.245 1.00 51.50 93 ASN A CA 1
ATOM 743 C C . ASN A 1 93 ? -8.450 14.970 -15.183 1.00 51.50 93 ASN A C 1
ATOM 745 O O . ASN A 1 93 ? -8.015 15.851 -15.929 1.00 51.50 93 ASN A O 1
ATOM 749 N N . GLN A 1 94 ? -7.702 14.446 -14.207 1.00 52.50 94 GLN A N 1
ATOM 750 C CA . GLN A 1 94 ? -6.341 14.843 -13.910 1.00 52.50 94 GLN A CA 1
ATOM 751 C C . GLN A 1 94 ? -5.427 14.170 -14.917 1.00 52.50 94 GLN A C 1
ATOM 753 O O . GLN A 1 94 ? -5.603 12.999 -15.259 1.00 52.50 94 GLN A O 1
ATOM 758 N N . ALA A 1 95 ? -4.434 14.926 -15.380 1.00 53.50 95 ALA A N 1
ATOM 759 C CA . ALA A 1 95 ? -3.428 14.401 -16.280 1.00 53.50 95 ALA A CA 1
ATOM 760 C C . ALA A 1 95 ? -2.812 13.110 -15.697 1.00 53.50 95 ALA A C 1
ATOM 762 O O . ALA A 1 95 ? -2.584 13.041 -14.482 1.00 53.50 95 ALA A O 1
ATOM 763 N N . PRO A 1 96 ? -2.547 12.098 -16.542 1.00 59.34 96 PRO A N 1
ATOM 764 C CA . PRO A 1 96 ? -1.972 10.831 -16.111 1.00 59.34 96 PRO A CA 1
ATOM 765 C C . PRO A 1 96 ? -0.735 11.055 -15.239 1.00 59.34 96 PRO A C 1
ATOM 767 O O . PRO A 1 96 ? 0.179 11.799 -15.611 1.00 59.34 96 PRO A O 1
ATOM 770 N N . ARG A 1 97 ? -0.705 10.417 -14.065 1.00 64.81 97 ARG A N 1
ATOM 771 C CA . ARG A 1 97 ? 0.408 10.560 -13.122 1.00 64.81 97 ARG A CA 1
ATOM 772 C C . ARG A 1 97 ? 1.466 9.506 -13.428 1.00 64.81 97 ARG A C 1
ATOM 774 O O . ARG A 1 97 ? 1.177 8.310 -13.467 1.00 64.81 97 ARG A O 1
ATOM 781 N N . ARG A 1 98 ? 2.702 9.963 -13.645 1.00 63.47 98 ARG A N 1
ATOM 782 C CA . ARG A 1 98 ? 3.887 9.111 -13.820 1.00 63.47 98 ARG A CA 1
ATOM 783 C C . ARG A 1 98 ? 4.404 8.682 -12.450 1.00 63.47 98 ARG A C 1
ATOM 785 O O . ARG A 1 98 ? 4.642 9.540 -11.604 1.00 63.47 98 ARG A O 1
ATOM 792 N N . ILE A 1 99 ? 4.591 7.379 -12.237 1.00 65.06 99 ILE A N 1
ATOM 793 C CA . ILE A 1 99 ? 4.743 6.859 -10.867 1.00 65.06 99 ILE A CA 1
ATOM 794 C C . ILE A 1 99 ? 6.196 6.575 -10.492 1.00 65.06 99 ILE A C 1
ATOM 796 O O . ILE A 1 99 ? 6.556 6.852 -9.354 1.00 65.06 99 ILE A O 1
ATOM 800 N N . SER A 1 100 ? 7.052 6.107 -11.409 1.00 62.06 100 SER A N 1
ATOM 801 C CA . SER A 1 100 ? 8.520 6.077 -11.236 1.00 62.06 100 SER A CA 1
ATOM 802 C C . SER A 1 100 ? 9.221 5.484 -12.470 1.00 62.06 100 SER A C 1
ATOM 804 O O . SER A 1 100 ? 8.587 4.763 -13.239 1.00 62.06 100 SER A O 1
ATOM 806 N N . ASP A 1 101 ? 10.529 5.746 -12.602 1.00 58.25 101 ASP A N 1
ATOM 807 C CA . ASP A 1 101 ? 11.452 5.116 -13.565 1.00 58.25 101 ASP A CA 1
ATOM 808 C C . ASP A 1 101 ? 12.447 4.133 -12.910 1.00 58.25 101 ASP A C 1
ATOM 810 O O . ASP A 1 101 ? 13.197 3.460 -13.611 1.00 58.25 101 ASP A O 1
ATOM 814 N N . THR A 1 102 ? 12.507 4.062 -11.574 1.00 56.88 102 THR A N 1
ATOM 815 C CA . THR A 1 102 ? 13.618 3.403 -10.850 1.00 56.88 102 THR A CA 1
ATOM 816 C C . THR A 1 102 ? 13.203 2.241 -9.950 1.00 56.88 102 THR A C 1
ATOM 818 O O . THR A 1 102 ? 14.067 1.551 -9.413 1.00 56.88 102 THR A O 1
ATOM 821 N N . ALA A 1 103 ? 11.901 2.004 -9.784 1.00 68.12 103 ALA A N 1
ATOM 822 C CA . ALA A 1 103 ? 11.356 0.976 -8.903 1.00 68.12 103 ALA A CA 1
ATOM 823 C C . ALA A 1 103 ? 10.636 -0.121 -9.698 1.00 68.12 103 ALA A C 1
ATOM 825 O O . ALA A 1 103 ? 10.131 0.120 -10.797 1.00 68.12 103 ALA A O 1
ATOM 826 N N . THR A 1 104 ? 10.549 -1.331 -9.132 1.00 81.94 104 THR A N 1
ATOM 827 C CA . THR A 1 104 ? 9.711 -2.381 -9.725 1.00 81.94 104 THR A CA 1
ATOM 828 C C . THR A 1 104 ? 8.248 -1.917 -9.771 1.00 81.94 104 THR A C 1
ATOM 830 O O . THR A 1 104 ? 7.822 -1.116 -8.933 1.00 81.94 104 THR A O 1
ATOM 833 N N . PRO A 1 105 ? 7.434 -2.437 -10.701 1.00 83.00 105 PRO A N 1
ATOM 834 C CA . PRO A 1 105 ? 6.015 -2.110 -10.791 1.00 83.00 105 PRO A CA 1
ATOM 835 C C . PRO A 1 105 ? 5.224 -2.153 -9.486 1.00 83.00 105 PRO A C 1
ATOM 837 O O . PRO A 1 105 ? 4.431 -1.258 -9.197 1.00 83.00 105 PRO A O 1
ATOM 840 N N . ALA A 1 106 ? 5.459 -3.193 -8.690 1.00 86.81 106 ALA A N 1
ATOM 841 C CA . ALA A 1 106 ? 4.784 -3.402 -7.421 1.00 86.81 106 ALA A CA 1
ATOM 842 C C . ALA A 1 106 ? 5.184 -2.327 -6.391 1.00 86.81 106 ALA A C 1
ATOM 844 O O . ALA A 1 106 ? 4.324 -1.743 -5.730 1.00 86.81 106 ALA A O 1
ATOM 845 N N . ILE A 1 107 ? 6.475 -1.977 -6.325 1.00 87.75 107 ILE A N 1
ATOM 846 C CA . ILE A 1 107 ? 6.988 -0.911 -5.451 1.00 87.75 107 ILE A CA 1
ATOM 847 C C . ILE A 1 107 ? 6.434 0.456 -5.874 1.00 87.75 107 ILE A C 1
ATOM 849 O O . ILE A 1 107 ? 5.993 1.223 -5.018 1.00 87.75 107 ILE A O 1
ATOM 853 N N . SER A 1 108 ? 6.383 0.738 -7.179 1.00 85.00 108 SER A N 1
ATOM 854 C CA . SER A 1 108 ? 5.777 1.959 -7.729 1.00 85.00 108 SER A CA 1
ATOM 855 C C . SER A 1 108 ? 4.321 2.120 -7.281 1.00 85.00 108 SER A C 1
ATOM 857 O O . SER A 1 108 ? 3.942 3.184 -6.789 1.00 85.00 108 SER A O 1
ATOM 859 N N . ILE A 1 109 ? 3.516 1.054 -7.356 1.00 86.81 109 ILE A N 1
ATOM 860 C CA . ILE A 1 109 ? 2.135 1.079 -6.854 1.00 86.81 109 ILE A CA 1
ATOM 861 C C . ILE A 1 109 ? 2.091 1.319 -5.343 1.00 86.81 109 ILE A C 1
ATOM 863 O O . ILE A 1 109 ? 1.288 2.127 -4.883 1.00 86.81 109 ILE A O 1
ATOM 867 N N . CYS A 1 110 ? 2.954 0.662 -4.563 1.00 89.44 110 CYS A N 1
ATOM 868 C CA . CYS A 1 110 ? 2.998 0.853 -3.111 1.00 89.44 110 CYS A CA 1
ATOM 869 C C . CYS A 1 110 ? 3.281 2.312 -2.731 1.00 89.44 110 CYS A C 1
ATOM 871 O O . CYS A 1 110 ? 2.625 2.859 -1.842 1.00 89.44 110 CYS A O 1
ATOM 873 N N . ILE A 1 111 ? 4.236 2.951 -3.416 1.00 88.38 111 ILE A N 1
ATOM 874 C CA . ILE A 1 111 ? 4.566 4.368 -3.226 1.00 88.38 111 ILE A CA 1
ATOM 875 C C . ILE A 1 111 ? 3.337 5.236 -3.503 1.00 88.38 111 ILE A C 1
ATOM 877 O O . ILE A 1 111 ? 2.987 6.083 -2.676 1.00 88.38 111 ILE A O 1
ATOM 881 N N . GLU A 1 112 ? 2.656 5.013 -4.629 1.00 86.31 112 GLU A N 1
ATOM 882 C CA . GLU A 1 112 ? 1.490 5.821 -4.984 1.00 86.31 112 GLU A CA 1
ATOM 883 C C . GLU A 1 112 ? 0.316 5.596 -4.029 1.00 86.31 112 GLU A C 1
ATOM 885 O O . GLU A 1 112 ? -0.302 6.558 -3.580 1.00 86.31 112 GLU A O 1
ATOM 890 N N . ALA A 1 113 ? 0.052 4.353 -3.624 1.00 88.25 113 ALA A N 1
ATOM 891 C CA . ALA A 1 113 ? -0.999 4.044 -2.661 1.00 88.25 113 ALA A CA 1
ATOM 892 C C . ALA A 1 113 ? -0.784 4.779 -1.322 1.00 88.25 113 ALA A C 1
ATOM 894 O O . ALA A 1 113 ? -1.734 5.297 -0.729 1.00 88.25 113 ALA A O 1
ATOM 895 N N . ILE A 1 114 ? 0.467 4.873 -0.849 1.00 89.19 114 ILE A N 1
ATOM 896 C CA . ILE A 1 114 ? 0.805 5.630 0.366 1.00 89.19 114 ILE A CA 1
ATOM 897 C C . ILE A 1 114 ? 0.558 7.128 0.161 1.00 89.19 114 ILE A C 1
ATOM 899 O O . ILE A 1 114 ? -0.059 7.755 1.026 1.00 89.19 114 ILE A O 1
ATOM 903 N N . ARG A 1 115 ? 0.995 7.691 -0.976 1.00 85.81 115 ARG A N 1
ATOM 904 C CA . ARG A 1 115 ? 0.790 9.109 -1.318 1.00 85.81 115 ARG A CA 1
ATOM 905 C C . ARG A 1 115 ? -0.691 9.471 -1.388 1.00 85.81 115 ARG A C 1
ATOM 907 O O . ARG A 1 115 ? -1.095 10.458 -0.780 1.00 85.81 115 ARG A O 1
ATOM 914 N N . LEU A 1 116 ? -1.497 8.657 -2.070 1.00 83.38 116 LEU A N 1
ATOM 915 C CA . LEU A 1 116 ? -2.943 8.852 -2.189 1.00 83.38 116 LEU A CA 1
ATOM 916 C C . LEU A 1 116 ? -3.626 8.811 -0.820 1.00 83.38 116 LEU A C 1
ATOM 918 O O . LEU A 1 116 ? -4.427 9.686 -0.498 1.00 83.38 116 LEU A O 1
ATOM 922 N N . ARG A 1 117 ? -3.260 7.846 0.031 1.00 85.44 117 ARG A N 1
ATOM 923 C CA . ARG A 1 117 ? -3.806 7.748 1.389 1.00 85.44 117 ARG A CA 1
ATOM 924 C C . ARG A 1 117 ? -3.439 8.949 2.259 1.00 85.44 117 ARG A C 1
ATOM 926 O O . ARG A 1 117 ? -4.282 9.411 3.025 1.00 85.44 117 ARG A O 1
ATOM 933 N N . GLU A 1 118 ? -2.207 9.452 2.176 1.00 86.75 118 GLU A N 1
ATOM 934 C CA . GLU A 1 118 ? -1.818 10.661 2.917 1.00 86.75 118 GLU A CA 1
ATOM 935 C C . GLU A 1 118 ? -2.512 11.915 2.378 1.00 86.75 118 GLU A C 1
ATOM 937 O O . GLU A 1 118 ? -2.940 12.747 3.176 1.00 86.75 118 GLU A O 1
ATOM 942 N N . ALA A 1 119 ? -2.701 12.027 1.060 1.00 80.19 119 ALA A N 1
ATOM 943 C CA . ALA A 1 119 ? -3.465 13.118 0.459 1.00 80.19 119 ALA A CA 1
ATOM 944 C C . ALA A 1 119 ? -4.937 13.106 0.909 1.00 80.19 119 ALA A C 1
ATOM 946 O O . ALA A 1 119 ? -5.484 14.151 1.250 1.00 80.19 119 ALA A O 1
ATOM 947 N N . ALA A 1 120 ? -5.558 11.926 1.003 1.00 77.88 120 ALA A N 1
ATOM 948 C CA . ALA A 1 120 ? -6.919 11.772 1.522 1.00 77.88 120 ALA A CA 1
ATOM 949 C C . ALA A 1 120 ? -7.035 12.082 3.028 1.00 77.88 120 ALA A C 1
ATOM 951 O O . ALA A 1 120 ? -8.107 12.430 3.519 1.00 77.88 120 ALA A O 1
ATOM 952 N N . ARG A 1 121 ? -5.938 11.954 3.787 1.00 77.31 121 ARG A N 1
ATOM 953 C CA . ARG A 1 121 ? -5.890 12.275 5.225 1.00 77.31 121 ARG A CA 1
ATOM 954 C C . ARG A 1 121 ? -5.714 13.758 5.512 1.00 77.31 121 ARG A C 1
ATOM 956 O O . ARG A 1 121 ? -6.019 14.184 6.625 1.00 77.31 121 ARG A O 1
ATOM 963 N N . THR A 1 122 ? -5.197 14.538 4.568 1.00 65.88 122 THR A N 1
ATOM 964 C CA . THR A 1 122 ? -5.179 15.995 4.686 1.00 65.88 122 THR A CA 1
ATOM 965 C C . THR A 1 122 ? -6.536 16.535 4.258 1.00 65.88 122 THR A C 1
ATOM 967 O O . THR A 1 122 ? -6.870 16.392 3.083 1.00 65.88 122 THR A O 1
ATOM 970 N N . PRO A 1 123 ? -7.324 17.162 5.155 1.00 58.16 123 PRO A N 1
ATOM 971 C CA . PRO A 1 123 ? -8.505 17.891 4.726 1.00 58.16 123 PRO A CA 1
ATOM 972 C C . PRO A 1 123 ? -8.041 18.921 3.700 1.00 58.16 123 PRO A C 1
ATOM 974 O O . PRO A 1 123 ? -7.209 19.774 4.021 1.00 58.16 123 PRO A O 1
ATOM 977 N N . GLN A 1 124 ? -8.522 18.818 2.462 1.00 57.47 124 GLN A N 1
ATOM 978 C CA . GLN A 1 124 ? -8.375 19.916 1.521 1.00 57.47 124 GLN A CA 1
ATOM 979 C C . GLN A 1 124 ? -9.087 21.097 2.172 1.00 57.47 124 GLN A C 1
ATOM 981 O O . GLN A 1 124 ? -10.297 21.041 2.377 1.00 57.47 124 GLN A O 1
ATOM 986 N N . VAL A 1 125 ? -8.345 22.126 2.582 1.00 52.84 125 VAL A N 1
ATOM 987 C CA . VAL A 1 125 ? -8.972 23.391 2.960 1.00 52.84 125 VAL A CA 1
ATOM 988 C C . VAL A 1 125 ? -9.681 23.860 1.691 1.00 52.84 125 VAL A C 1
ATOM 990 O O . VAL A 1 125 ? -8.993 24.104 0.696 1.00 52.84 125 VAL A O 1
ATOM 993 N N . PRO A 1 126 ? -11.024 23.922 1.656 1.00 49.41 126 PRO A N 1
ATOM 994 C CA . PRO A 1 126 ? -11.696 24.446 0.486 1.00 49.41 126 PRO A CA 1
ATOM 995 C C . PRO A 1 126 ? -11.217 25.885 0.299 1.00 49.41 126 PRO A C 1
ATOM 997 O O . PRO A 1 126 ? -11.276 26.695 1.224 1.00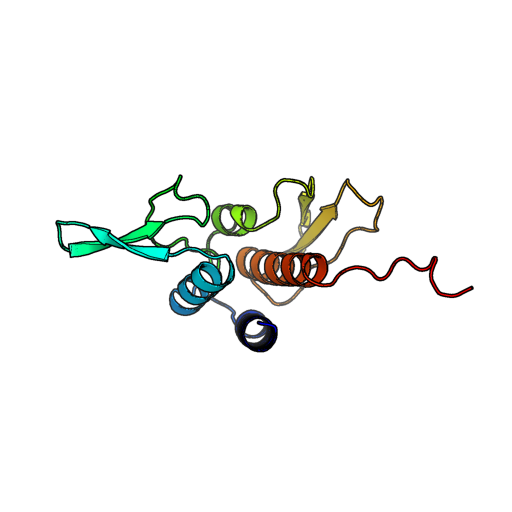 49.41 126 PRO A O 1
ATOM 1000 N N . ALA A 1 127 ? -10.758 26.210 -0.909 1.00 55.34 127 ALA A N 1
ATOM 1001 C CA . ALA A 1 127 ? -10.290 27.544 -1.293 1.00 55.34 127 ALA A CA 1
ATOM 1002 C C . ALA A 1 127 ? -11.354 28.658 -1.124 1.00 55.34 127 ALA A C 1
ATOM 1004 O O . ALA A 1 127 ? -11.071 29.824 -1.364 1.00 55.34 127 ALA A O 1
ATOM 1005 N N . ALA A 1 128 ? -12.567 28.317 -0.678 1.00 47.91 128 ALA A N 1
ATOM 1006 C CA . ALA A 1 128 ? -13.663 29.233 -0.379 1.00 47.91 128 ALA A CA 1
ATOM 1007 C C . ALA A 1 128 ? -13.551 29.954 0.985 1.00 47.91 128 ALA A C 1
ATOM 1009 O O . ALA A 1 128 ? -14.413 30.764 1.301 1.00 47.91 128 ALA A O 1
ATOM 1010 N N . ALA A 1 129 ? -12.513 29.688 1.788 1.00 49.75 129 ALA A N 1
ATOM 1011 C CA . ALA A 1 129 ? -12.222 30.421 3.031 1.00 49.75 129 ALA A CA 1
ATOM 1012 C C . ALA A 1 129 ? -11.047 31.415 2.886 1.00 49.75 129 ALA A C 1
ATOM 1014 O O . ALA A 1 129 ? -10.390 31.752 3.869 1.00 49.75 129 ALA A O 1
ATOM 1015 N N . LEU A 1 130 ? -10.756 31.845 1.653 1.00 48.38 130 LEU A N 1
ATOM 1016 C CA . LEU A 1 130 ? -9.807 32.915 1.337 1.00 48.38 130 LEU A CA 1
ATOM 1017 C C . LEU A 1 130 ? -10.529 34.051 0.588 1.00 48.38 130 LEU A C 1
ATOM 1019 O O . LEU A 1 130 ? -10.135 34.429 -0.514 1.00 48.38 130 LEU A O 1
ATOM 1023 N N . ALA A 1 131 ? -11.624 34.537 1.174 1.00 43.97 131 ALA A N 1
ATOM 1024 C CA . ALA A 1 131 ? -12.310 35.767 0.786 1.00 43.97 131 ALA A CA 1
ATOM 1025 C C . ALA A 1 131 ? -12.449 36.664 2.018 1.00 43.97 131 ALA A C 1
ATOM 1027 O O . ALA A 1 131 ? -12.807 36.117 3.087 1.00 43.97 131 ALA A O 1
#

Sequence (131 aa):
MRPLADTLLAKLNVATAADSGLDEAIGIYFGWRRRKSWFGRNYWVDPNGLATRRLPKWTSDFHEALALLPADLNVDVSFHPDGRLTLHSHQDNQAPRRISDTATPAISICIEAIRLREAARTPQVPAAALA

Foldseek 3Di:
DVVLLVVLLVVLVPDADFDLVSLVSLCVVQQWDWDADPVRDIWIAHNVRPDTHHRQRLQHDLVSLLVLADPVQPWDWDQDPLRWIWIDGPPPNDDIDTQDDRGHNSSSSSNVSSVVVVVVVDPPPPPVVVD

Radius of gyration: 16.27 Å; chains: 1; bounding box: 29×60×41 Å

Secondary structure (DSSP, 8-state):
-HHHHHHHHHHHHH--S--HHHHHHHHHHHT-EEEE-TTS-EEEE-TTS--EESPP-TTT-HHHHHTTS-GGG-EEEEEPTTS-EEEEESSS-PPPEE--SSS-HHHHHHHHHHHHHHHHHS----GGG--

pLDDT: mean 78.03, std 13.14, range [43.97, 92.06]